Protein AF-A0A445CZR5-F1 (afdb_monomer_lite)

Radius of gyration: 12.24 Å; chains: 1; bounding box: 26×26×32 Å

Organism: Arachis hypogaea (NCBI:txid3818)

Sequence (77 aa):
MDTGSCATILKPHVFPKKMWAPFSKRFAAANSEVFTINLISKKPIGMEIFAGQTTWLRVLVSYLPNKDVLFGFDAFF

Structure (mmCIF, N/CA/C/O backbone):
data_AF-A0A445CZR5-F1
#
_entry.id   AF-A0A445CZR5-F1
#
loop_
_atom_site.group_PDB
_atom_site.id
_atom_site.type_symbol
_atom_site.label_atom_id
_atom_site.label_alt_id
_atom_site.label_comp_id
_atom_site.label_asym_id
_atom_site.label_entity_id
_atom_site.label_seq_id
_atom_site.pdbx_PDB_ins_code
_atom_site.Cartn_x
_atom_site.Cartn_y
_atom_site.Cartn_z
_atom_site.occupancy
_atom_site.B_iso_or_equiv
_atom_site.auth_seq_id
_atom_site.auth_comp_id
_atom_site.auth_asym_id
_atom_site.auth_atom_id
_atom_site.pdbx_PDB_model_num
ATOM 1 N N . MET A 1 1 ? 10.183 9.694 2.128 1.00 87.19 1 MET A N 1
ATOM 2 C CA . MET A 1 1 ? 9.169 10.145 1.158 1.00 87.19 1 MET A CA 1
ATOM 3 C C . MET A 1 1 ? 9.789 10.052 -0.222 1.00 87.19 1 MET A C 1
ATOM 5 O O . MET A 1 1 ? 10.957 10.395 -0.352 1.00 87.19 1 MET A O 1
ATOM 9 N N . ASP A 1 2 ? 9.063 9.513 -1.190 1.00 89.19 2 ASP A N 1
ATOM 10 C CA . ASP A 1 2 ? 9.498 9.359 -2.576 1.00 89.19 2 ASP A CA 1
ATOM 11 C C . ASP A 1 2 ? 8.469 10.036 -3.484 1.00 89.19 2 ASP A C 1
ATOM 13 O O . ASP A 1 2 ? 7.374 9.517 -3.698 1.00 89.19 2 ASP A O 1
ATOM 17 N N . THR A 1 3 ? 8.815 11.219 -3.985 1.00 88.06 3 THR A N 1
ATOM 18 C CA . THR A 1 3 ? 7.951 12.024 -4.855 1.00 88.06 3 THR A CA 1
ATOM 19 C C . THR A 1 3 ? 7.802 11.434 -6.257 1.00 88.06 3 THR A C 1
ATOM 21 O O . THR A 1 3 ? 6.873 11.806 -6.968 1.00 88.06 3 THR A O 1
ATOM 24 N N . GLY A 1 4 ? 8.674 10.501 -6.655 1.00 89.88 4 GLY A N 1
ATOM 25 C CA . GLY A 1 4 ? 8.553 9.754 -7.907 1.00 89.88 4 GLY A CA 1
ATOM 26 C C . GLY A 1 4 ? 7.610 8.552 -7.807 1.00 89.88 4 GLY A C 1
ATOM 27 O O . GLY A 1 4 ? 7.247 7.974 -8.830 1.00 89.88 4 GLY A O 1
ATOM 28 N N . SER A 1 5 ? 7.190 8.170 -6.596 1.00 90.44 5 SER A N 1
ATOM 29 C CA . SER A 1 5 ? 6.274 7.049 -6.386 1.00 90.44 5 SER A CA 1
ATOM 30 C C . SER A 1 5 ? 4.812 7.492 -6.374 1.00 90.44 5 SER A C 1
ATOM 32 O O . SER A 1 5 ? 4.406 8.372 -5.613 1.00 90.44 5 SER A O 1
ATOM 34 N N . CYS A 1 6 ? 3.983 6.805 -7.161 1.00 90.69 6 CYS A N 1
ATOM 35 C CA . CYS A 1 6 ? 2.538 7.034 -7.215 1.00 90.69 6 CYS A CA 1
ATOM 36 C C . CYS A 1 6 ? 1.755 6.406 -6.050 1.00 90.69 6 CYS A C 1
ATOM 38 O O . CYS A 1 6 ? 0.576 6.704 -5.894 1.00 90.69 6 CYS A O 1
ATOM 40 N N . ALA A 1 7 ? 2.374 5.547 -5.236 1.00 92.56 7 ALA A N 1
ATOM 41 C CA . ALA A 1 7 ? 1.693 4.821 -4.165 1.00 92.56 7 ALA A CA 1
ATOM 42 C C . ALA A 1 7 ? 2.570 4.687 -2.919 1.00 92.56 7 ALA A C 1
ATOM 44 O O . ALA A 1 7 ? 3.804 4.673 -3.000 1.00 92.56 7 ALA A O 1
ATOM 45 N N . THR A 1 8 ? 1.924 4.540 -1.764 1.00 94.12 8 THR A N 1
ATOM 46 C CA . THR A 1 8 ? 2.620 4.170 -0.529 1.00 94.12 8 THR A CA 1
ATOM 47 C C . THR A 1 8 ? 2.805 2.655 -0.458 1.00 94.12 8 THR A C 1
ATOM 49 O O . THR A 1 8 ? 1.851 1.894 -0.628 1.00 94.12 8 THR A O 1
ATOM 52 N N . ILE A 1 9 ? 4.038 2.210 -0.207 1.00 94.00 9 ILE A N 1
ATOM 53 C CA . ILE A 1 9 ? 4.418 0.794 -0.152 1.00 94.00 9 ILE A CA 1
ATOM 54 C C . ILE A 1 9 ? 4.910 0.447 1.255 1.00 94.00 9 ILE A C 1
ATOM 56 O O . ILE A 1 9 ? 5.750 1.148 1.821 1.00 94.00 9 ILE A O 1
ATOM 60 N N . LEU A 1 10 ? 4.421 -0.669 1.792 1.00 94.69 10 LEU A N 1
ATOM 61 C CA . LEU A 1 10 ? 4.861 -1.252 3.055 1.00 94.69 10 LEU A CA 1
ATOM 62 C C . LEU A 1 10 ? 5.476 -2.630 2.852 1.00 94.69 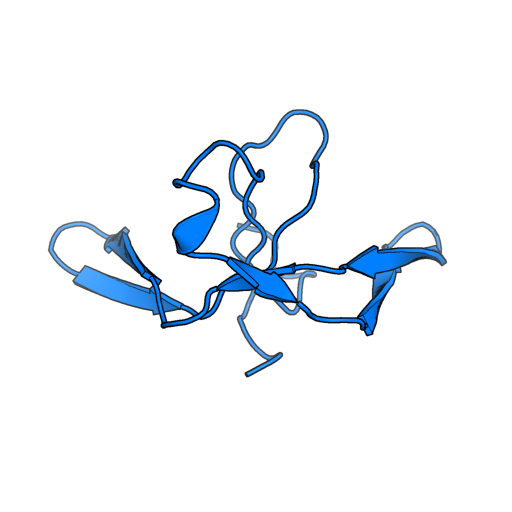10 LEU A C 1
ATOM 64 O O . LEU A 1 10 ? 5.039 -3.412 2.001 1.00 94.69 10 LEU A O 1
ATOM 68 N N . LYS A 1 11 ? 6.427 -2.979 3.720 1.00 93.31 11 LYS A N 1
ATOM 69 C CA . LYS A 1 11 ? 6.857 -4.369 3.842 1.00 93.31 11 LYS A CA 1
ATOM 70 C C . LYS A 1 11 ? 5.739 -5.252 4.417 1.00 93.31 11 LYS A C 1
ATOM 72 O O . LYS A 1 11 ? 5.021 -4.833 5.326 1.00 93.31 11 LYS A O 1
ATOM 77 N N . PRO A 1 12 ? 5.632 -6.522 3.978 1.00 89.62 12 PRO A N 1
ATOM 78 C CA . PRO A 1 12 ? 4.535 -7.402 4.389 1.00 89.62 12 PRO A CA 1
ATOM 79 C C . PRO A 1 12 ? 4.448 -7.693 5.892 1.00 89.62 12 PRO A C 1
ATOM 81 O O . PRO A 1 12 ? 3.376 -8.051 6.371 1.00 89.62 12 PRO A O 1
ATOM 84 N N . HIS A 1 13 ? 5.563 -7.589 6.622 1.00 90.50 13 HIS A N 1
ATOM 85 C CA . HIS A 1 13 ? 5.640 -7.944 8.042 1.00 90.50 13 HIS A CA 1
ATOM 86 C C . HIS A 1 13 ? 5.192 -6.821 8.987 1.00 90.50 13 HIS A C 1
ATOM 88 O O . HIS A 1 13 ? 5.015 -7.081 10.172 1.00 90.50 13 HIS A O 1
ATOM 94 N N . VAL A 1 14 ? 5.000 -5.596 8.480 1.00 90.25 14 VAL A N 1
ATOM 95 C CA . VAL A 1 14 ? 4.599 -4.436 9.295 1.00 90.25 14 VAL A CA 1
ATOM 96 C C . VAL A 1 14 ? 3.213 -4.648 9.912 1.00 90.25 14 VAL A C 1
ATOM 98 O O . VAL A 1 14 ? 2.960 -4.214 11.031 1.00 90.25 14 VAL A O 1
ATOM 101 N N . PHE A 1 15 ? 2.326 -5.374 9.220 1.00 90.88 15 PHE A N 1
ATOM 102 C CA . PHE A 1 15 ? 1.002 -5.719 9.731 1.00 90.88 15 PHE A CA 1
ATOM 103 C C . PHE A 1 15 ? 0.668 -7.210 9.554 1.00 90.88 15 PHE A C 1
ATOM 105 O O . PHE A 1 15 ? 1.169 -7.874 8.643 1.00 90.88 15 PHE A O 1
ATOM 112 N N . PRO A 1 16 ? -0.241 -7.753 10.388 1.00 93.56 16 PRO A N 1
ATOM 113 C CA . PRO A 1 16 ? -0.771 -9.103 10.236 1.00 93.56 16 PRO A CA 1
ATOM 114 C C . PRO A 1 16 ? -1.322 -9.406 8.836 1.00 93.56 16 PRO A C 1
ATOM 116 O O . PRO A 1 16 ? -2.098 -8.628 8.283 1.00 93.56 16 PRO A O 1
ATOM 119 N N . LYS A 1 17 ? -1.061 -10.621 8.327 1.00 92.88 17 LYS A N 1
ATOM 120 C CA . LYS A 1 17 ? -1.508 -11.084 6.994 1.00 92.88 17 LYS A CA 1
ATOM 121 C C . LYS A 1 17 ? -3.005 -10.879 6.717 1.00 92.88 17 LYS A C 1
ATOM 123 O O . LYS A 1 17 ? -3.398 -10.648 5.580 1.00 92.88 17 LYS A O 1
ATOM 128 N N . LYS A 1 18 ? -3.848 -10.923 7.757 1.00 95.44 18 LYS A N 1
ATOM 129 C CA . LYS A 1 18 ? -5.303 -10.716 7.654 1.00 95.44 18 LYS A CA 1
ATOM 130 C C . LYS A 1 18 ? -5.705 -9.330 7.136 1.00 95.44 18 LYS A C 1
ATOM 132 O O . LYS A 1 18 ? -6.838 -9.193 6.677 1.00 95.44 18 LYS A O 1
ATOM 137 N N . MET A 1 19 ? -4.822 -8.330 7.212 1.00 95.19 19 MET A N 1
ATOM 138 C CA . MET A 1 19 ? -5.067 -6.969 6.718 1.00 95.19 19 MET A CA 1
ATOM 139 C C . MET A 1 19 ? -4.907 -6.831 5.201 1.00 95.19 19 MET A C 1
ATOM 1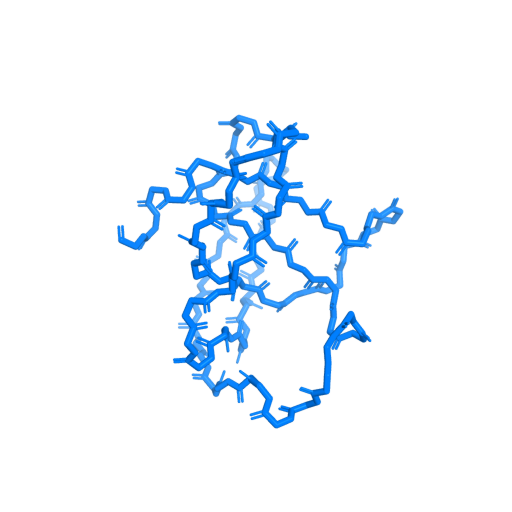41 O O . MET A 1 19 ? -5.375 -5.843 4.637 1.00 95.19 19 MET A O 1
ATOM 145 N N . TRP A 1 20 ? -4.303 -7.819 4.539 1.00 95.31 20 TRP A N 1
ATOM 146 C CA . TRP A 1 20 ? -3.992 -7.773 3.114 1.00 95.31 20 TRP A CA 1
ATOM 147 C C . TRP A 1 20 ? -5.068 -8.455 2.272 1.00 95.31 20 TRP A C 1
ATOM 149 O O . TRP A 1 20 ? -5.609 -9.493 2.658 1.00 95.31 20 TRP A O 1
ATOM 159 N N . ALA A 1 21 ? -5.384 -7.864 1.124 1.00 96.25 21 ALA A N 1
ATOM 160 C CA . ALA A 1 21 ? -6.226 -8.436 0.084 1.00 96.25 21 ALA A CA 1
ATOM 161 C C . ALA A 1 21 ? -5.375 -8.791 -1.144 1.00 96.25 21 ALA A C 1
ATOM 163 O O . ALA A 1 21 ? -4.388 -8.094 -1.410 1.00 96.25 21 ALA A O 1
ATOM 164 N N . PRO A 1 22 ? -5.762 -9.831 -1.906 1.00 96.19 22 PRO A N 1
ATOM 165 C CA . PRO A 1 22 ? -5.209 -10.065 -3.230 1.00 96.19 22 PRO A CA 1
ATOM 166 C C . PRO A 1 22 ? -5.364 -8.825 -4.108 1.00 96.19 22 PRO A C 1
ATOM 168 O O . PRO A 1 22 ? -6.384 -8.136 -4.081 1.00 96.19 22 PRO A O 1
ATOM 171 N N . PHE A 1 23 ? -4.334 -8.561 -4.889 1.00 95.00 23 PHE A N 1
ATOM 172 C CA . PHE A 1 23 ? -4.252 -7.475 -5.847 1.00 95.00 23 PHE A CA 1
ATOM 173 C C . PHE A 1 23 ? -3.356 -7.933 -7.002 1.00 95.00 23 PHE A C 1
ATOM 175 O O . PHE A 1 23 ? -2.713 -8.975 -6.905 1.00 95.00 23 PHE A O 1
ATOM 182 N N . SER A 1 24 ? -3.329 -7.206 -8.113 1.00 93.50 24 SER A N 1
ATOM 183 C CA . SER A 1 24 ? -2.380 -7.478 -9.192 1.00 93.50 24 SER A CA 1
ATOM 184 C C . SER A 1 24 ? -2.253 -6.243 -10.065 1.00 93.50 24 SER A C 1
ATOM 186 O O . SER A 1 24 ? -3.194 -5.869 -10.768 1.00 93.50 24 SER A O 1
ATOM 188 N N . LYS A 1 25 ? -1.099 -5.577 -10.003 1.00 92.62 25 LYS A N 1
ATOM 189 C CA . LYS A 1 25 ? -0.777 -4.484 -10.923 1.00 92.62 25 LYS A CA 1
ATOM 190 C C . LYS A 1 25 ? 0.718 -4.353 -11.139 1.00 92.62 25 LYS A C 1
ATOM 192 O O . LYS A 1 25 ? 1.512 -4.575 -10.226 1.00 92.62 25 LYS A O 1
ATOM 197 N N . ARG A 1 26 ? 1.070 -3.984 -12.369 1.00 93.19 26 ARG A N 1
ATOM 198 C CA . ARG A 1 26 ? 2.440 -3.731 -12.807 1.00 93.19 26 ARG A CA 1
ATOM 199 C C . ARG A 1 26 ? 2.816 -2.275 -12.568 1.00 93.19 26 ARG A C 1
ATOM 201 O O . ARG A 1 26 ? 2.020 -1.380 -12.846 1.00 93.19 26 ARG A O 1
ATOM 208 N N . PHE A 1 27 ? 4.035 -2.070 -12.100 1.00 90.31 27 PHE A N 1
ATOM 209 C CA . PHE A 1 27 ? 4.650 -0.773 -11.864 1.00 90.31 27 PHE A CA 1
ATOM 210 C C . PHE A 1 27 ? 6.010 -0.752 -12.546 1.00 90.31 27 PHE A C 1
ATOM 212 O O . PHE A 1 27 ? 6.709 -1.764 -12.547 1.00 90.31 27 PHE A O 1
ATOM 219 N N . ALA A 1 28 ? 6.367 0.391 -13.122 1.00 91.94 28 ALA A N 1
ATOM 220 C CA . ALA A 1 28 ? 7.697 0.632 -13.657 1.00 91.94 28 ALA A CA 1
ATOM 221 C C . ALA A 1 28 ? 8.517 1.398 -12.616 1.00 91.94 28 ALA A C 1
ATOM 223 O O . ALA A 1 28 ? 8.059 2.414 -12.089 1.00 91.94 28 ALA A O 1
ATOM 224 N N . ALA A 1 29 ? 9.709 0.901 -12.308 1.00 89.19 29 ALA A N 1
ATOM 225 C CA . ALA A 1 29 ? 10.702 1.626 -11.531 1.00 89.19 29 ALA A CA 1
ATOM 226 C C . ALA A 1 29 ? 11.500 2.588 -12.427 1.00 8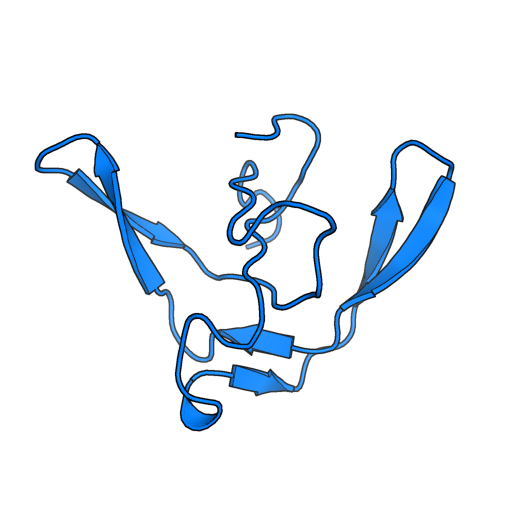9.19 29 ALA A C 1
ATOM 228 O O . ALA A 1 29 ? 11.461 2.514 -13.656 1.00 89.19 29 ALA A O 1
ATOM 229 N N . ALA A 1 30 ? 12.274 3.480 -11.805 1.00 89.31 30 ALA A N 1
ATOM 230 C CA . ALA A 1 30 ? 13.116 4.441 -12.521 1.00 89.31 30 ALA A CA 1
ATOM 231 C C . ALA A 1 30 ? 14.188 3.774 -13.408 1.00 89.31 30 ALA A C 1
ATOM 233 O O . ALA A 1 30 ? 14.598 4.340 -14.415 1.00 89.31 30 ALA A O 1
ATOM 234 N N . ASN A 1 31 ? 14.614 2.555 -13.071 1.00 90.75 31 ASN A N 1
ATOM 235 C CA . ASN A 1 31 ? 15.537 1.746 -13.874 1.00 90.75 31 ASN A CA 1
ATOM 236 C C . ASN A 1 31 ? 14.839 0.986 -15.022 1.00 90.75 31 ASN A C 1
ATOM 238 O O . ASN A 1 31 ? 15.44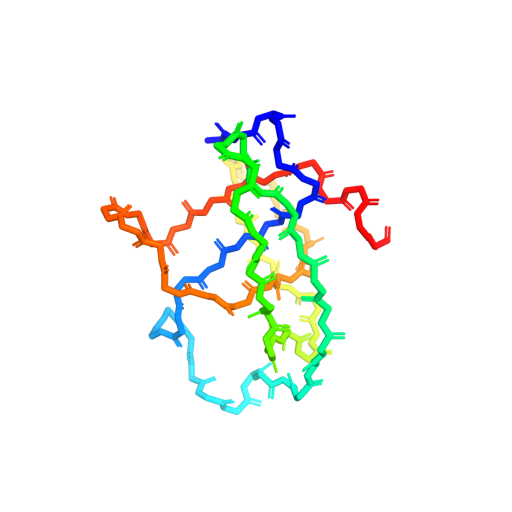4 0.102 -15.618 1.00 90.75 31 ASN A O 1
ATOM 242 N N . SER A 1 32 ? 13.578 1.312 -15.330 1.00 90.12 32 SER A N 1
ATOM 243 C CA . SER A 1 32 ? 12.730 0.627 -16.319 1.00 90.12 32 SER A CA 1
ATOM 244 C C . SER A 1 32 ? 12.384 -0.830 -15.992 1.00 90.12 32 SER A C 1
ATOM 246 O O . SER A 1 32 ? 11.715 -1.489 -16.790 1.00 90.12 32 SER A O 1
ATOM 248 N N . GLU A 1 33 ? 12.770 -1.345 -14.822 1.00 92.62 33 GLU A N 1
ATOM 249 C CA . GLU A 1 33 ? 12.309 -2.657 -14.384 1.00 92.62 33 GLU A CA 1
ATOM 250 C C . GLU A 1 33 ? 10.819 -2.602 -14.057 1.00 92.62 33 GLU A C 1
ATOM 252 O O . GLU A 1 33 ? 10.331 -1.702 -13.365 1.00 92.62 33 GLU A O 1
ATOM 257 N N . VAL A 1 34 ? 10.091 -3.597 -14.556 1.00 92.44 34 VAL A N 1
ATOM 258 C CA . VAL A 1 34 ? 8.666 -3.747 -14.294 1.00 92.44 34 VAL A CA 1
ATOM 259 C C . VAL A 1 34 ? 8.474 -4.807 -13.225 1.00 92.44 34 VAL A C 1
ATOM 261 O O . VAL A 1 34 ? 8.852 -5.963 -13.406 1.00 92.44 34 VAL A O 1
ATOM 264 N N . PHE A 1 35 ? 7.828 -4.434 -12.128 1.00 90.19 35 PHE A N 1
ATOM 265 C CA . PHE A 1 35 ? 7.487 -5.351 -11.047 1.00 90.19 35 PHE A CA 1
ATOM 266 C C . PHE A 1 35 ? 5.976 -5.408 -10.849 1.00 90.19 35 PHE A C 1
ATOM 268 O O . PHE A 1 35 ? 5.247 -4.462 -11.145 1.00 90.19 35 PHE A O 1
ATOM 275 N N . THR A 1 36 ? 5.491 -6.547 -10.359 1.00 93.69 36 THR A N 1
ATOM 276 C CA . THR A 1 36 ? 4.070 -6.735 -10.048 1.00 93.69 36 THR A CA 1
ATOM 277 C C . THR A 1 36 ? 3.880 -6.728 -8.543 1.00 93.69 36 THR A C 1
ATOM 279 O O . THR A 1 36 ? 4.516 -7.503 -7.830 1.00 93.69 36 THR A O 1
ATOM 282 N N . ILE A 1 37 ? 2.984 -5.872 -8.062 1.00 94.69 37 ILE A N 1
ATOM 283 C CA . ILE A 1 37 ? 2.522 -5.908 -6.678 1.00 94.69 37 ILE A CA 1
ATOM 284 C C . ILE A 1 37 ? 1.241 -6.734 -6.622 1.00 94.69 37 ILE A C 1
ATOM 286 O O . ILE A 1 37 ? 0.289 -6.462 -7.354 1.00 94.69 37 ILE A O 1
ATOM 290 N N . ASN A 1 38 ? 1.222 -7.714 -5.715 1.00 95.25 38 ASN A N 1
ATOM 291 C CA . ASN A 1 38 ? 0.140 -8.695 -5.602 1.00 95.25 38 ASN A CA 1
ATOM 292 C C . ASN A 1 38 ? -0.736 -8.524 -4.352 1.00 95.25 38 ASN A C 1
ATOM 294 O O . ASN A 1 38 ? -1.645 -9.317 -4.106 1.00 95.25 38 ASN A O 1
ATOM 298 N N . LEU A 1 39 ? -0.438 -7.526 -3.519 1.00 95.88 39 LEU A N 1
ATOM 299 C CA . LEU A 1 39 ? -1.098 -7.327 -2.236 1.00 95.88 39 LEU A CA 1
ATOM 300 C C . LEU A 1 39 ? -1.355 -5.841 -1.977 1.00 95.88 39 LEU A C 1
ATOM 302 O O . LEU A 1 39 ? -0.519 -4.983 -2.265 1.00 95.88 39 LEU A O 1
ATOM 306 N N . ILE A 1 40 ? -2.517 -5.569 -1.394 1.00 96.12 40 ILE A N 1
ATOM 307 C CA . ILE A 1 40 ? -2.992 -4.240 -1.002 1.00 96.12 40 ILE A CA 1
ATOM 308 C C . ILE A 1 40 ? -3.660 -4.313 0.373 1.00 96.12 40 ILE A C 1
ATOM 310 O O . ILE A 1 40 ? -4.150 -5.371 0.776 1.00 96.12 40 ILE A O 1
ATOM 314 N N . SER A 1 41 ? -3.735 -3.204 1.103 1.00 95.75 41 SER A N 1
ATOM 315 C CA . SER A 1 41 ? -4.563 -3.130 2.305 1.00 95.75 41 SER A CA 1
ATOM 316 C C . SER A 1 41 ? -6.061 -3.283 2.002 1.00 95.75 41 SER A C 1
ATOM 318 O O . SER A 1 41 ? -6.626 -2.653 1.103 1.00 95.75 41 SER A O 1
ATOM 320 N N . LYS A 1 42 ? -6.741 -4.116 2.802 1.00 95.56 42 LYS A N 1
ATOM 321 C CA . LYS A 1 42 ? -8.205 -4.291 2.748 1.00 95.56 42 LYS A CA 1
ATOM 322 C C . LYS A 1 42 ? -8.940 -2.979 3.014 1.00 95.56 42 LYS A C 1
ATOM 324 O O . LYS A 1 42 ? -9.912 -2.670 2.332 1.00 95.56 42 LYS A O 1
ATOM 329 N N . LYS A 1 43 ? -8.465 -2.225 4.005 1.00 94.88 43 LYS A N 1
ATOM 330 C CA . LYS A 1 43 ? -8.975 -0.910 4.410 1.00 94.88 43 LYS A CA 1
ATOM 331 C C . LYS A 1 43 ? -7.836 0.118 4.374 1.00 94.88 43 LYS A C 1
ATOM 333 O O . LYS A 1 43 ? -6.673 -0.295 4.434 1.00 94.88 43 LYS A O 1
ATOM 338 N N . PRO A 1 44 ? -8.137 1.423 4.278 1.00 93.56 44 PRO A N 1
ATOM 339 C CA . PRO A 1 44 ? -7.139 2.459 4.513 1.00 93.56 44 PRO A CA 1
ATOM 340 C C . PRO A 1 44 ? -6.470 2.270 5.878 1.00 93.56 44 PRO A C 1
ATOM 342 O O . PRO A 1 44 ? -7.125 1.883 6.849 1.00 93.56 44 PRO A O 1
ATOM 345 N N . ILE A 1 45 ? -5.167 2.517 5.935 1.00 93.06 45 ILE A N 1
ATOM 346 C CA . ILE A 1 45 ? -4.361 2.455 7.150 1.00 93.06 45 ILE A CA 1
ATOM 347 C C . ILE A 1 45 ? -4.085 3.887 7.593 1.00 93.06 45 ILE A C 1
ATOM 349 O O . ILE A 1 45 ? -3.555 4.686 6.821 1.00 93.06 45 ILE A O 1
ATOM 353 N N . GLY A 1 46 ? -4.467 4.201 8.829 1.00 93.75 46 GLY A N 1
ATOM 354 C CA . GLY A 1 46 ? -4.152 5.472 9.463 1.00 93.75 46 GLY A CA 1
ATOM 355 C C . GLY A 1 46 ? -2.690 5.485 9.887 1.00 93.75 46 GLY A C 1
ATOM 356 O O . GLY A 1 46 ? -2.258 4.614 10.640 1.00 93.75 46 GLY A O 1
ATOM 357 N N . MET A 1 47 ? -1.932 6.453 9.388 1.00 91.06 47 MET A N 1
ATOM 358 C CA . MET A 1 47 ? -0.543 6.686 9.766 1.00 91.06 47 MET A CA 1
ATOM 359 C C . MET A 1 47 ? -0.391 8.132 10.216 1.00 91.06 47 MET A C 1
ATOM 361 O O . MET A 1 47 ? -0.759 9.062 9.498 1.00 91.06 47 MET A O 1
ATOM 365 N N . GLU A 1 48 ? 0.159 8.320 11.409 1.00 92.75 48 GLU A N 1
ATOM 366 C CA . GLU A 1 48 ? 0.523 9.642 11.906 1.00 92.75 48 GLU A CA 1
ATOM 367 C C . GLU A 1 48 ? 1.883 10.033 11.320 1.00 92.75 48 GLU A C 1
ATOM 369 O O . GLU A 1 48 ? 2.937 9.685 11.844 1.00 92.75 48 GLU A O 1
ATOM 374 N N . ILE A 1 49 ? 1.848 10.682 10.154 1.00 88.12 49 ILE A N 1
ATOM 375 C CA . ILE A 1 49 ? 3.055 11.136 9.442 1.00 88.12 49 ILE A CA 1
ATOM 376 C C . ILE A 1 49 ? 3.538 12.475 10.018 1.00 88.12 49 ILE A C 1
ATOM 378 O O . ILE A 1 49 ? 4.738 12.735 10.069 1.00 88.12 49 ILE A O 1
ATOM 382 N N . PHE A 1 50 ? 2.600 13.308 10.474 1.00 87.75 50 PHE A N 1
ATOM 383 C CA . PHE A 1 50 ? 2.859 14.561 11.175 1.00 87.75 50 PHE A CA 1
ATOM 384 C C . PHE A 1 50 ? 2.196 14.505 12.546 1.00 87.75 50 PHE A C 1
ATOM 386 O O . PHE A 1 50 ? 1.107 13.949 12.675 1.00 87.75 50 PHE A O 1
ATOM 393 N N . ALA A 1 51 ? 2.845 15.096 13.549 1.00 92.56 51 ALA A N 1
ATOM 394 C CA . ALA A 1 51 ? 2.361 15.074 14.924 1.00 92.56 51 ALA A CA 1
ATOM 395 C C . ALA A 1 51 ? 0.918 15.594 15.014 1.00 92.56 51 ALA A C 1
ATOM 397 O O . ALA A 1 51 ? 0.620 16.702 14.566 1.00 92.56 51 ALA A O 1
ATOM 398 N N . GLY A 1 52 ? 0.026 14.781 15.578 1.00 93.94 52 GLY A N 1
ATOM 399 C CA . GLY A 1 52 ? -1.393 15.103 15.732 1.00 93.94 52 GLY A CA 1
ATOM 400 C C . GLY A 1 52 ? -2.234 15.001 14.454 1.00 93.94 52 GLY A C 1
ATOM 401 O O . GLY A 1 52 ? -3.430 15.283 14.507 1.00 93.94 52 GLY A O 1
ATOM 402 N N . GLN A 1 53 ? -1.661 14.579 13.319 1.00 91.75 53 GLN A N 1
ATOM 403 C CA . GLN A 1 53 ? -2.387 14.408 12.059 1.00 91.75 53 GLN A CA 1
ATOM 404 C C . GLN A 1 53 ? -2.286 12.970 11.541 1.00 91.75 53 GLN A C 1
ATOM 406 O O . GLN A 1 53 ? -1.257 12.528 11.026 1.00 91.75 53 GLN A O 1
ATOM 411 N N . THR A 1 54 ? -3.406 12.247 11.599 1.00 93.88 54 THR A N 1
ATOM 412 C CA . THR A 1 54 ? -3.531 10.929 10.970 1.00 93.88 54 THR A CA 1
ATOM 413 C C . THR A 1 54 ? -3.897 11.069 9.496 1.00 93.88 54 THR A C 1
ATOM 415 O O . THR A 1 54 ? -4.981 11.540 9.156 1.00 93.88 54 THR A O 1
ATOM 418 N N . THR A 1 55 ? -3.023 10.584 8.620 1.00 91.31 55 THR A N 1
ATOM 419 C CA . THR A 1 55 ? -3.312 10.433 7.193 1.00 91.31 55 THR A CA 1
ATOM 420 C C . THR A 1 55 ? -3.777 9.005 6.929 1.00 91.31 55 THR A C 1
ATOM 422 O O . THR A 1 55 ? -3.116 8.045 7.321 1.00 91.31 55 THR A O 1
ATOM 425 N N . TRP A 1 56 ? -4.915 8.851 6.255 1.00 92.56 56 TRP A N 1
ATOM 426 C CA . TRP A 1 56 ? -5.464 7.548 5.883 1.00 92.56 56 TRP A CA 1
ATOM 427 C C . TRP A 1 56 ? -5.064 7.215 4.455 1.00 92.56 56 TRP A C 1
ATOM 429 O O . TRP A 1 56 ? -5.520 7.868 3.525 1.00 92.56 56 TRP A O 1
ATOM 439 N N . LEU A 1 57 ? -4.220 6.199 4.290 1.00 92.44 57 LEU A N 1
ATOM 440 C CA . LEU A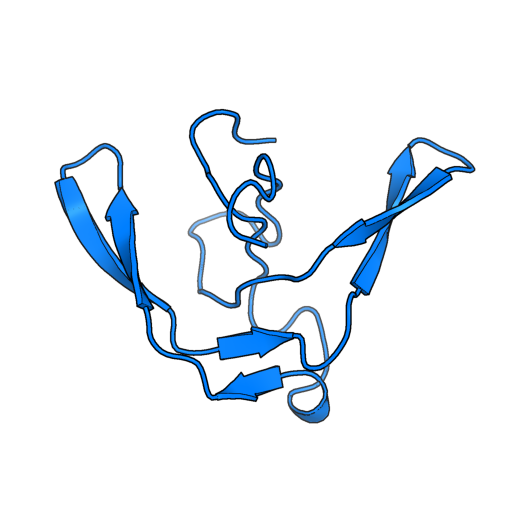 1 57 ? -3.685 5.810 2.987 1.00 92.44 57 LEU A CA 1
ATOM 441 C C . LEU A 1 57 ? -4.061 4.373 2.673 1.00 92.44 57 LEU A C 1
ATOM 443 O O . LEU A 1 57 ? -4.064 3.505 3.556 1.00 92.44 57 LEU A O 1
ATOM 447 N N . ARG A 1 58 ? -4.344 4.090 1.405 1.00 93.06 58 ARG A N 1
ATOM 448 C CA . ARG A 1 58 ? -4.412 2.704 0.953 1.00 93.06 58 ARG A CA 1
ATOM 449 C C . ARG A 1 58 ? -3.009 2.298 0.523 1.00 93.06 58 ARG A C 1
ATOM 451 O O . ARG A 1 58 ? -2.334 3.022 -0.189 1.00 93.06 58 ARG A O 1
ATOM 458 N N . VAL A 1 59 ? -2.523 1.170 1.028 1.00 94.31 59 VAL A N 1
ATOM 459 C CA . VAL A 1 59 ? -1.100 0.829 0.898 1.00 94.31 59 VAL A CA 1
ATOM 460 C C . VAL A 1 59 ? -0.911 -0.442 0.101 1.00 94.31 59 VAL A C 1
ATOM 462 O O . VAL A 1 59 ? -1.652 -1.418 0.245 1.00 94.31 59 VAL A O 1
ATOM 465 N N . LEU A 1 60 ? 0.112 -0.420 -0.737 1.00 95.50 60 LEU A N 1
ATOM 466 C CA . LEU A 1 60 ? 0.595 -1.565 -1.479 1.00 95.50 60 LEU A CA 1
ATOM 467 C C . LEU A 1 60 ? 1.628 -2.324 -0.649 1.00 95.50 60 LEU A C 1
ATOM 469 O O . LEU A 1 60 ? 2.314 -1.747 0.193 1.00 95.50 60 LEU A O 1
ATOM 473 N N . VAL A 1 61 ? 1.749 -3.626 -0.882 1.00 94.81 61 VAL A N 1
ATOM 474 C CA . VAL A 1 61 ? 2.646 -4.478 -0.098 1.00 94.81 61 VAL A CA 1
ATOM 475 C C . VAL A 1 61 ? 3.710 -5.093 -0.996 1.00 94.81 61 VAL A C 1
ATOM 477 O O . VAL A 1 61 ? 3.397 -5.845 -1.918 1.00 94.81 61 VAL A O 1
ATOM 480 N N . SER A 1 62 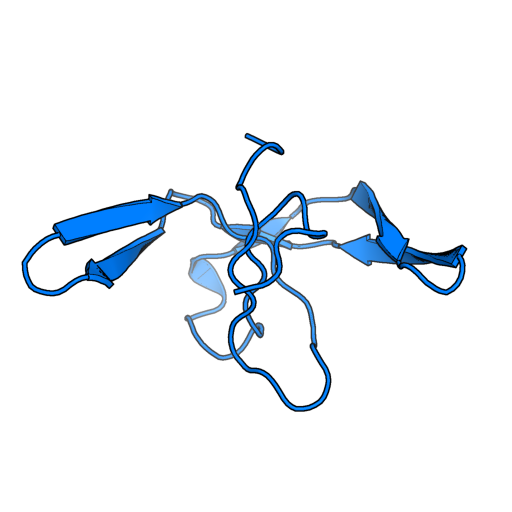? 4.976 -4.790 -0.714 1.00 92.94 62 SER A N 1
ATOM 481 C CA . SER A 1 62 ? 6.130 -5.327 -1.440 1.00 92.94 62 SER A CA 1
ATOM 482 C C . SER A 1 62 ? 7.377 -5.351 -0.555 1.00 92.94 62 SER A C 1
ATOM 484 O O . SER A 1 62 ? 7.487 -4.596 0.411 1.00 92.94 62 SER A O 1
ATOM 486 N N . TYR A 1 63 ? 8.338 -6.215 -0.878 1.00 89.94 63 TYR A N 1
ATOM 487 C CA . TYR A 1 63 ? 9.655 -6.166 -0.249 1.00 89.94 63 TYR A CA 1
ATOM 488 C C . TYR A 1 63 ? 10.469 -5.034 -0.871 1.00 89.94 63 TYR A C 1
ATOM 490 O O . TYR A 1 63 ? 10.824 -5.087 -2.045 1.00 89.94 63 TYR A O 1
ATOM 498 N N . LEU A 1 64 ? 10.772 -4.016 -0.067 1.00 82.69 64 LEU A N 1
ATOM 499 C CA . LEU A 1 64 ? 11.658 -2.925 -0.454 1.00 82.69 64 LEU A CA 1
ATOM 500 C C . LEU A 1 64 ? 13.054 -3.142 0.148 1.00 82.69 64 LEU A C 1
ATOM 502 O O . LEU A 1 64 ? 13.160 -3.441 1.346 1.00 82.69 64 LEU A O 1
ATOM 506 N N . PRO A 1 65 ? 14.135 -2.971 -0.632 1.00 83.25 65 PRO A N 1
ATOM 507 C CA . PRO A 1 65 ? 15.482 -3.006 -0.085 1.00 83.25 65 PRO A CA 1
ATOM 508 C C . PRO A 1 65 ? 15.667 -1.841 0.895 1.00 83.25 65 PRO A C 1
ATOM 510 O O . PRO A 1 65 ? 15.351 -0.692 0.587 1.00 83.25 65 PRO A O 1
ATOM 513 N N . ASN A 1 66 ? 16.175 -2.145 2.091 1.00 86.75 66 ASN A N 1
ATOM 514 C CA . ASN A 1 66 ? 16.593 -1.174 3.114 1.00 86.75 66 ASN A CA 1
ATOM 515 C C . ASN A 1 66 ? 15.507 -0.219 3.655 1.00 86.75 66 ASN A C 1
ATOM 517 O O . ASN A 1 66 ? 15.839 0.726 4.364 1.00 86.75 66 ASN A O 1
ATOM 521 N N . LYS A 1 67 ? 14.221 -0.433 3.345 1.00 86.94 67 LYS A N 1
ATOM 522 C CA . LYS A 1 67 ? 13.116 0.432 3.798 1.00 86.94 67 LYS A CA 1
ATOM 523 C C . LYS A 1 67 ? 11.908 -0.398 4.203 1.00 86.94 67 LYS A C 1
ATOM 525 O O . LYS A 1 67 ? 11.507 -1.277 3.451 1.00 86.94 67 LYS A O 1
ATOM 530 N N . ASP A 1 68 ? 11.304 -0.112 5.350 1.00 89.06 68 ASP A N 1
ATOM 531 C CA . ASP A 1 68 ? 10.051 -0.772 5.754 1.00 89.06 68 ASP A CA 1
ATOM 532 C C . ASP A 1 68 ? 8.816 -0.069 5.186 1.00 89.06 68 ASP A C 1
ATOM 534 O O . ASP A 1 68 ? 7.792 -0.710 4.941 1.00 89.06 68 ASP A O 1
ATOM 538 N N . VAL A 1 69 ? 8.947 1.235 4.929 1.00 91.38 69 VAL A N 1
ATOM 539 C CA . VAL A 1 69 ? 7.893 2.103 4.407 1.00 91.38 69 VAL A CA 1
ATOM 540 C C . VAL A 1 69 ? 8.463 3.022 3.332 1.00 91.38 69 VAL A C 1
ATOM 542 O O . VAL A 1 69 ? 9.525 3.625 3.503 1.00 91.38 69 VAL A O 1
ATOM 545 N N . LEU A 1 70 ? 7.730 3.169 2.235 1.00 92.75 70 LEU A N 1
ATOM 546 C CA . LEU A 1 70 ? 7.947 4.189 1.220 1.00 92.75 70 LEU A CA 1
ATOM 547 C C . LEU A 1 70 ? 6.648 4.965 1.043 1.00 92.75 70 LEU A C 1
ATOM 549 O O . LEU A 1 70 ? 5.671 4.423 0.542 1.00 92.75 70 LEU A O 1
ATOM 553 N N . PHE A 1 71 ? 6.643 6.226 1.468 1.00 91.88 71 PHE A N 1
ATOM 554 C CA . PHE A 1 71 ? 5.525 7.145 1.255 1.00 91.88 71 PHE A CA 1
ATOM 555 C C . PHE A 1 71 ? 5.609 7.756 -0.141 1.00 91.88 71 PHE A C 1
ATOM 557 O O . PHE A 1 71 ? 6.585 8.457 -0.418 1.00 91.88 71 PHE A O 1
ATOM 564 N N . GLY A 1 72 ? 4.607 7.482 -0.976 1.00 91.25 72 GLY A N 1
ATOM 565 C CA . GLY A 1 72 ? 4.412 8.110 -2.286 1.00 91.25 72 GLY A CA 1
ATOM 566 C C . GLY A 1 72 ? 3.257 9.113 -2.269 1.00 91.25 72 GLY A C 1
ATOM 567 O O . GLY A 1 72 ? 2.665 9.359 -1.220 1.00 91.25 72 GLY A O 1
ATOM 568 N N . PHE A 1 73 ? 2.909 9.659 -3.433 1.00 85.88 73 PHE A N 1
ATOM 569 C CA . PHE A 1 73 ? 1.829 10.651 -3.568 1.00 85.88 73 PHE A CA 1
ATOM 570 C C . PHE A 1 73 ? 0.410 10.091 -3.430 1.00 85.88 73 PHE A C 1
ATOM 572 O O . PHE A 1 73 ? -0.544 10.860 -3.432 1.00 85.88 73 PHE A O 1
ATOM 579 N N . ASP A 1 74 ? 0.266 8.768 -3.352 1.00 79.06 74 ASP A N 1
ATOM 580 C CA . ASP A 1 74 ? -1.027 8.075 -3.345 1.00 79.06 74 ASP A CA 1
ATOM 581 C C . ASP A 1 74 ? -1.951 8.443 -4.520 1.00 79.06 74 ASP A C 1
ATOM 583 O O . ASP A 1 74 ? -3.148 8.199 -4.476 1.00 79.06 74 ASP A O 1
ATOM 587 N N . ALA A 1 75 ? -1.380 8.933 -5.630 1.00 73.81 75 ALA A N 1
ATOM 588 C CA . ALA A 1 75 ? -2.063 9.224 -6.898 1.00 73.81 75 ALA A CA 1
ATOM 589 C C . ALA A 1 75 ? -2.666 7.975 -7.576 1.00 73.81 75 ALA A C 1
ATOM 591 O O . ALA A 1 75 ? -3.151 8.020 -8.706 1.00 73.81 75 ALA A O 1
ATOM 592 N N . PHE A 1 76 ? -2.550 6.833 -6.913 1.00 67.50 76 PHE A N 1
ATOM 593 C CA . PHE A 1 76 ? -3.038 5.548 -7.346 1.00 67.50 76 PHE A CA 1
ATOM 594 C C . PHE A 1 76 ? -4.504 5.289 -6.951 1.00 67.50 76 PHE A C 1
ATOM 596 O O . PHE A 1 76 ? -5.145 4.452 -7.596 1.00 67.50 76 PHE A O 1
ATOM 603 N N . PHE A 1 77 ? -5.014 5.951 -5.906 1.00 64.12 77 PHE A N 1
ATOM 604 C CA . PHE A 1 77 ? -6.334 5.689 -5.319 1.00 64.12 77 PHE A CA 1
ATOM 605 C C . PHE A 1 77 ? -7.313 6.848 -5.463 1.00 64.12 77 PHE A C 1
ATOM 607 O O . PHE A 1 77 ? -6.865 8.011 -5.534 1.00 64.12 77 PHE A O 1
#

pLDDT: mean 90.89, std 5.6, range [64.12, 96.25]

Foldseek 3Di:
DDAPDQFKEAEPVVDDPVQKDFDWDWDADPVRDIDIFGIKGPFFDWDCPDVPDTDTGIYTYDDDPPDRIDDYPNNVD

Secondary structure (DSSP, 8-state):
--TT-SSEEE-TTSS-GGGEEEEEEEEE-TTS-EEEEEEEESS-EEEEEETTEEEEE-EEE---TT-SEE----TT-